Protein AF-A0A3M2VL41-F1 (afdb_monomer_lite)

InterPro domains:
  IPR021733 Protein of unknown function DUF3304 [PF11745] (40-101)

pLDDT: mean 79.77, std 16.45, range [44.12, 96.56]

Organism: Pseudomonas syringae pv. ribicola (NCBI:txid55398)

Radius of gyration: 21.53 Å; chains: 1; bounding box: 37×26×70 Å

Structure (mmCIF, N/CA/C/O backbone):
data_AF-A0A3M2VL41-F1
#
_entry.id   AF-A0A3M2VL41-F1
#
loop_
_atom_site.group_PDB
_atom_site.id
_atom_site.type_symbol
_atom_site.label_atom_id
_atom_site.label_alt_id
_atom_site.label_comp_id
_atom_site.label_asym_id
_atom_site.label_entity_id
_atom_site.label_seq_id
_atom_site.pdbx_PDB_ins_code
_atom_site.Cartn_x
_atom_site.Cartn_y
_atom_site.Cartn_z
_atom_site.occupancy
_atom_site.B_iso_or_equiv
_atom_site.auth_seq_id
_atom_site.auth_comp_id
_atom_site.auth_asym_id
_atom_site.auth_atom_id
_atom_site.pdbx_PDB_model_num
ATOM 1 N N . MET A 1 1 ? -1.125 -7.220 -8.947 1.00 73.94 1 MET A N 1
ATOM 2 C CA . MET A 1 1 ? -1.972 -8.348 -8.470 1.00 73.94 1 MET A CA 1
ATOM 3 C C . MET A 1 1 ? -2.665 -7.930 -7.184 1.00 73.94 1 MET A C 1
ATOM 5 O O . MET A 1 1 ? -1.989 -7.406 -6.301 1.00 73.94 1 MET A O 1
ATOM 9 N N . MET A 1 2 ? -3.979 -8.148 -7.089 1.00 85.69 2 MET A N 1
ATOM 10 C CA . MET A 1 2 ? -4.753 -7.845 -5.882 1.00 85.69 2 MET A CA 1
ATOM 11 C C . MET A 1 2 ? -4.564 -8.963 -4.852 1.00 85.69 2 MET A C 1
ATOM 13 O O . MET A 1 2 ? -4.698 -10.141 -5.180 1.00 85.69 2 MET A O 1
ATOM 17 N N . ASN A 1 3 ? -4.252 -8.592 -3.620 1.00 88.44 3 ASN A N 1
ATOM 18 C CA . ASN A 1 3 ? -4.148 -9.479 -2.473 1.00 88.44 3 ASN A CA 1
ATOM 19 C C . ASN A 1 3 ? -5.247 -9.113 -1.473 1.00 88.44 3 ASN A C 1
ATOM 21 O O . ASN A 1 3 ? -5.644 -7.952 -1.380 1.00 88.44 3 ASN A O 1
ATOM 25 N N . ASN A 1 4 ? -5.713 -10.102 -0.717 1.00 89.44 4 ASN A N 1
ATOM 26 C CA . ASN A 1 4 ? -6.690 -9.910 0.345 1.00 89.44 4 ASN A CA 1
ATOM 27 C C . ASN A 1 4 ? -6.279 -10.736 1.567 1.00 89.44 4 ASN A C 1
ATOM 29 O O . ASN A 1 4 ? -5.822 -11.876 1.432 1.00 89.44 4 ASN A O 1
ATOM 33 N N . LYS A 1 5 ? -6.450 -10.170 2.758 1.00 90.56 5 LYS A N 1
ATOM 34 C CA . LYS A 1 5 ? -6.257 -10.855 4.031 1.00 90.56 5 LYS A CA 1
ATOM 35 C C . LYS A 1 5 ? -7.322 -10.404 5.022 1.00 90.56 5 LYS A C 1
ATOM 37 O O . LYS A 1 5 ? -7.542 -9.214 5.222 1.00 90.56 5 LYS A O 1
ATOM 42 N N . MET A 1 6 ? -7.921 -11.381 5.693 1.00 85.50 6 MET A N 1
ATOM 43 C CA . MET A 1 6 ? -8.714 -11.140 6.891 1.00 85.50 6 MET A CA 1
ATOM 44 C C . MET A 1 6 ? -7.767 -11.062 8.092 1.00 85.50 6 MET A C 1
ATOM 46 O O . MET A 1 6 ? -7.011 -12.007 8.339 1.00 85.50 6 MET A O 1
ATOM 50 N N . CYS A 1 7 ? -7.788 -9.953 8.822 1.00 81.31 7 CYS A N 1
ATOM 51 C CA . CYS A 1 7 ? -7.011 -9.777 10.045 1.00 81.31 7 CYS A CA 1
ATOM 52 C C . CYS A 1 7 ? -7.950 -9.866 11.247 1.00 81.31 7 CYS A C 1
ATOM 54 O O . CYS A 1 7 ? -8.912 -9.108 11.345 1.00 81.31 7 CYS A O 1
ATOM 56 N N . THR A 1 8 ? -7.676 -10.799 12.154 1.00 77.56 8 THR A N 1
ATOM 57 C CA . THR A 1 8 ? -8.376 -10.924 13.436 1.00 77.56 8 THR A CA 1
ATOM 58 C C . THR A 1 8 ? -7.710 -10.040 14.477 1.00 77.56 8 THR A C 1
ATOM 60 O O . THR A 1 8 ? -6.484 -10.052 14.606 1.00 77.56 8 THR A O 1
ATOM 63 N N . PHE A 1 9 ? -8.508 -9.326 15.264 1.00 64.50 9 PHE A N 1
ATOM 64 C CA . PHE A 1 9 ? -7.989 -8.631 16.437 1.00 64.50 9 PHE A CA 1
ATOM 65 C C . PHE A 1 9 ? -7.825 -9.627 17.584 1.00 64.50 9 PHE A C 1
ATOM 67 O O . PHE A 1 9 ? -8.751 -10.370 17.912 1.00 64.50 9 PHE A O 1
ATOM 74 N N . PHE A 1 10 ? -6.643 -9.644 18.195 1.00 59.03 10 PHE A N 1
ATOM 75 C CA . PHE A 1 10 ? -6.398 -10.389 19.422 1.00 59.03 10 PHE A CA 1
ATOM 76 C C . PHE A 1 10 ? -6.353 -9.407 20.582 1.00 59.03 10 PHE A C 1
ATOM 78 O O . PHE A 1 10 ? -5.486 -8.537 20.638 1.00 59.03 10 PHE A O 1
ATOM 85 N N . ASP A 1 11 ? -7.287 -9.560 21.513 1.00 54.12 11 ASP A N 1
ATOM 86 C CA . ASP A 1 11 ? -7.189 -8.896 22.801 1.00 54.12 11 ASP A CA 1
ATOM 87 C C . ASP A 1 11 ? -6.203 -9.680 23.681 1.00 54.12 11 ASP A C 1
ATOM 89 O O . ASP A 1 11 ? -6.485 -10.798 24.123 1.00 54.12 11 ASP A O 1
ATOM 93 N N . HIS A 1 12 ? -5.017 -9.112 23.906 1.00 52.09 12 HIS A N 1
ATOM 94 C CA . HIS A 1 12 ? -4.033 -9.668 24.838 1.00 52.09 12 HIS A CA 1
ATOM 95 C C . HIS A 1 12 ? -4.414 -9.440 26.316 1.00 52.09 12 HIS A C 1
ATOM 97 O O . HIS A 1 12 ? -3.728 -9.950 27.205 1.00 52.09 12 HIS A O 1
ATOM 103 N N . SER A 1 13 ? -5.514 -8.738 26.620 1.00 49.00 13 SER A N 1
ATOM 104 C CA . SER A 1 13 ? -5.967 -8.470 27.987 1.00 49.00 13 SER A CA 1
ATOM 105 C C . SER A 1 13 ? -6.746 -9.649 28.596 1.00 49.00 13 SER A C 1
ATOM 107 O O . SER A 1 13 ? -7.952 -9.642 28.822 1.00 49.00 13 SER A O 1
ATOM 109 N N . LYS A 1 14 ? -6.020 -10.710 28.957 1.00 50.84 14 LYS A N 1
ATOM 110 C CA . LYS A 1 14 ? -6.505 -11.698 29.936 1.00 50.84 14 LYS A CA 1
ATOM 111 C C . LYS A 1 14 ? -5.824 -11.511 31.286 1.00 50.84 14 LYS A C 1
ATOM 113 O O . LYS A 1 14 ? -5.183 -12.423 31.793 1.00 50.84 14 LYS A O 1
ATOM 118 N N . HIS A 1 15 ? -6.047 -10.361 31.917 1.00 44.94 15 HIS A N 1
ATOM 119 C CA . HIS A 1 15 ? -5.898 -10.229 33.366 1.00 44.94 15 HIS A CA 1
ATOM 120 C C . HIS A 1 15 ? -7.195 -9.660 33.947 1.00 44.94 15 HIS A C 1
ATOM 122 O O . HIS A 1 15 ? -7.452 -8.462 33.909 1.00 44.94 15 HIS A O 1
ATOM 128 N N . ARG A 1 16 ? -8.051 -10.557 34.456 1.00 56.81 16 ARG A N 1
ATOM 129 C CA . ARG A 1 16 ? -9.226 -10.189 35.251 1.00 56.81 16 ARG A CA 1
ATOM 130 C C . ARG A 1 16 ? -8.744 -9.711 36.619 1.00 56.81 16 ARG A C 1
ATOM 132 O O . ARG A 1 16 ? -8.342 -10.541 37.427 1.00 56.81 16 ARG A O 1
ATOM 139 N N . LEU A 1 17 ? -8.834 -8.414 36.892 1.00 48.38 17 LEU A N 1
ATOM 140 C CA . LEU A 1 17 ? -8.852 -7.905 38.262 1.00 48.38 17 LEU A CA 1
ATOM 141 C C . LEU A 1 17 ? -10.105 -7.039 38.439 1.00 48.38 17 LEU A C 1
ATOM 143 O O . LEU A 1 17 ? -10.210 -5.935 37.916 1.00 48.38 17 LEU A O 1
ATOM 147 N N . THR A 1 18 ? -11.099 -7.595 39.123 1.00 54.31 18 THR A N 1
ATOM 148 C CA . THR A 1 18 ? -12.311 -6.908 39.591 1.00 54.31 18 THR A CA 1
ATOM 149 C C . THR A 1 18 ? -11.990 -5.970 40.755 1.00 54.31 18 THR A C 1
ATOM 151 O O . THR A 1 18 ? -11.468 -6.468 41.747 1.00 54.31 18 THR A O 1
ATOM 154 N N . LEU A 1 19 ? -12.397 -4.690 40.697 1.00 49.06 19 LEU A N 1
ATOM 155 C CA . LEU A 1 19 ? -13.186 -4.006 41.747 1.00 49.06 19 LEU A CA 1
ATOM 156 C C . LEU A 1 19 ? -13.671 -2.605 41.297 1.00 49.06 19 LEU A C 1
ATOM 158 O O . LEU A 1 19 ? -13.024 -1.940 40.497 1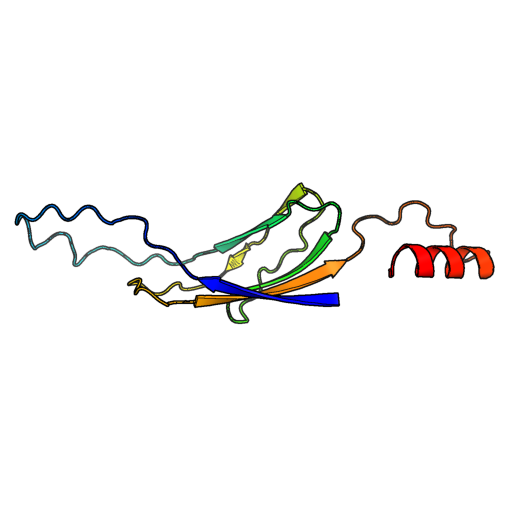.00 49.06 19 LEU A O 1
ATOM 162 N N . LEU A 1 20 ? -14.833 -2.201 41.821 1.00 58.44 20 LEU A N 1
ATOM 163 C CA . LEU A 1 20 ? -15.640 -1.013 41.515 1.00 58.44 20 LEU A CA 1
ATOM 164 C C . LEU A 1 20 ? -14.932 0.346 41.696 1.00 58.44 20 LEU A C 1
ATOM 166 O O . LEU A 1 20 ? -14.221 0.546 42.675 1.00 58.44 20 LEU A O 1
ATOM 170 N N . GLY A 1 21 ? -15.295 1.335 40.866 1.00 53.66 21 GLY A N 1
ATOM 171 C CA . GLY A 1 21 ? -15.060 2.750 41.178 1.00 53.66 21 GLY A CA 1
ATOM 172 C C . GLY A 1 21 ? -15.400 3.732 40.050 1.00 53.66 21 GLY A C 1
ATOM 173 O O . GLY A 1 21 ? -14.722 3.763 39.033 1.00 53.66 21 GLY A O 1
ATOM 174 N N . THR A 1 22 ? -16.394 4.596 40.292 1.00 53.44 22 THR A N 1
ATOM 175 C CA . THR A 1 22 ? -16.731 5.862 39.590 1.00 53.44 22 THR A CA 1
ATOM 176 C C . THR A 1 22 ? -17.460 5.814 38.233 1.00 53.44 22 THR A C 1
ATOM 178 O O . THR A 1 22 ? -16.896 5.924 37.149 1.00 53.44 22 THR A O 1
ATOM 181 N N . LEU A 1 23 ? -18.792 5.773 38.331 1.00 52.28 23 LEU A N 1
ATOM 182 C CA . LEU A 1 23 ? -19.746 6.275 37.340 1.00 52.28 23 LEU A CA 1
ATOM 183 C C . LEU A 1 23 ? -19.686 7.822 37.365 1.00 52.28 23 LEU A C 1
ATOM 185 O O . LEU A 1 23 ? -19.844 8.372 38.448 1.00 52.28 23 LEU A O 1
ATOM 189 N N . VAL A 1 24 ? -19.416 8.482 36.223 1.00 52.62 24 VAL A N 1
ATOM 190 C CA . VAL A 1 24 ? -19.674 9.913 35.843 1.00 52.62 24 VAL A CA 1
ATOM 191 C C . VAL A 1 24 ? -18.623 10.469 34.848 1.00 52.62 24 VAL A C 1
ATOM 193 O O . VAL A 1 24 ? -18.886 11.456 34.174 1.00 52.62 24 VAL A O 1
ATOM 196 N N . GLY A 1 25 ? -17.492 9.794 34.606 1.00 44.12 25 GLY A N 1
ATOM 197 C CA . GLY A 1 25 ? -16.535 10.196 33.549 1.00 44.12 25 GLY A CA 1
ATOM 198 C C . GLY A 1 25 ? -16.841 9.682 32.129 1.00 44.12 25 GLY A C 1
ATOM 199 O O . GLY A 1 25 ? -16.197 10.093 31.170 1.00 44.12 25 GLY A O 1
ATO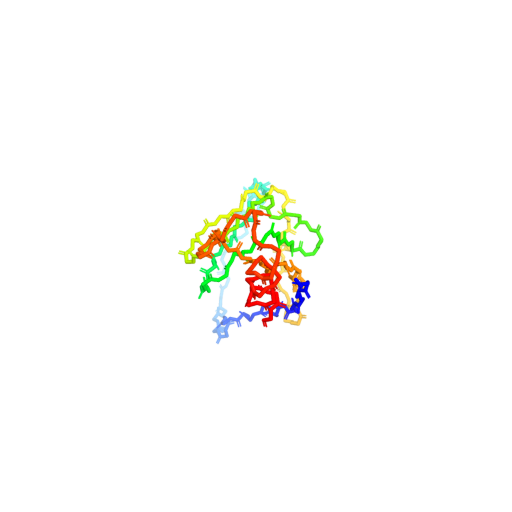M 200 N N . VAL A 1 26 ? -17.807 8.768 31.976 1.00 52.66 26 VAL A N 1
ATOM 201 C CA . VAL A 1 26 ? -18.011 7.986 30.733 1.00 52.66 26 VAL A CA 1
ATOM 202 C C . VAL A 1 26 ? -18.908 8.694 29.704 1.00 52.66 26 VAL A C 1
ATOM 204 O O . VAL A 1 26 ? -18.906 8.333 28.532 1.00 52.66 26 VAL A O 1
ATOM 207 N N . LEU A 1 27 ? -19.648 9.735 30.098 1.00 46.09 27 LEU A N 1
ATOM 208 C CA . LEU A 1 27 ? -20.599 10.426 29.212 1.00 46.09 27 LEU A CA 1
ATOM 209 C C . LEU A 1 27 ? -19.970 11.528 28.341 1.00 46.09 27 LEU A C 1
ATOM 211 O O . LEU A 1 27 ? -20.643 12.050 27.459 1.00 46.09 27 LEU A O 1
ATOM 215 N N . LEU A 1 28 ? -18.694 11.871 28.556 1.00 47.28 28 LEU A N 1
ATOM 216 C CA . LEU A 1 28 ? -17.989 12.930 27.816 1.00 47.28 28 LEU A CA 1
ATOM 217 C C . LEU A 1 28 ? -16.721 12.443 27.099 1.00 47.28 28 LEU A C 1
ATOM 219 O O . LEU A 1 28 ? -15.849 13.251 26.784 1.00 47.28 28 LEU A O 1
ATOM 223 N N . ALA A 1 29 ? -16.615 11.149 26.784 1.00 50.91 29 ALA A N 1
ATOM 224 C CA . ALA A 1 29 ? -15.631 10.689 25.807 1.00 50.91 29 ALA A CA 1
ATOM 225 C C . ALA A 1 29 ? -16.077 11.156 24.410 1.00 50.91 29 ALA A C 1
ATOM 227 O O . ALA A 1 29 ? -16.725 10.426 23.664 1.00 50.91 29 ALA A O 1
ATOM 228 N N . GLN A 1 30 ? -15.799 12.425 24.105 1.00 47.72 30 GLN A N 1
ATOM 229 C CA . GLN A 1 30 ? -16.049 13.051 22.813 1.00 47.72 30 GLN A CA 1
ATOM 230 C C . GLN A 1 30 ? -15.401 12.190 21.726 1.00 47.72 30 GLN A C 1
ATOM 232 O O . GLN A 1 30 ? -14.179 12.096 21.630 1.00 47.72 30 GLN A O 1
ATOM 237 N N . SER A 1 31 ? -16.223 11.533 20.912 1.00 45.66 31 SER A N 1
ATOM 238 C CA . SER A 1 31 ? -15.779 10.784 19.744 1.00 45.66 31 SER A CA 1
ATOM 239 C C . SER A 1 31 ? -15.367 11.761 18.642 1.00 45.66 31 SER A C 1
ATOM 241 O O . SER A 1 31 ? -16.081 11.941 17.657 1.00 45.66 31 SER A O 1
ATOM 243 N N . ALA A 1 32 ? -14.210 12.402 18.793 1.00 46.97 32 ALA A N 1
ATOM 244 C CA . ALA A 1 32 ? -13.503 12.992 17.666 1.00 46.97 32 ALA A CA 1
ATOM 245 C C . ALA A 1 32 ? -12.835 11.846 16.886 1.00 46.97 32 ALA A C 1
ATOM 247 O O . ALA A 1 32 ? -11.655 11.565 17.052 1.00 46.97 32 ALA A O 1
ATOM 248 N N . GLN A 1 33 ? -13.613 11.110 16.089 1.00 54.12 33 GLN A N 1
ATOM 249 C CA . GLN A 1 33 ? -13.106 9.995 15.282 1.00 54.12 33 GLN A CA 1
ATOM 250 C C . GLN A 1 33 ? -12.955 10.424 13.826 1.00 54.12 33 GLN A C 1
ATOM 252 O O . GLN A 1 33 ? -13.686 9.990 12.941 1.00 54.12 33 GLN A O 1
ATOM 257 N N . ALA A 1 34 ? -11.961 11.270 13.576 1.00 54.22 34 ALA A N 1
ATOM 258 C CA . ALA A 1 34 ? -11.327 11.328 12.268 1.00 54.22 34 ALA A CA 1
ATOM 259 C C . ALA A 1 34 ? -10.158 10.335 12.288 1.00 54.22 34 ALA A C 1
ATOM 261 O O . ALA A 1 34 ? -9.005 10.747 12.368 1.00 54.22 34 ALA A O 1
ATOM 262 N N . SER A 1 35 ? -10.441 9.024 12.322 1.00 73.69 35 SER A N 1
ATOM 263 C CA . SER A 1 35 ? -9.343 8.055 12.262 1.00 73.69 35 SER A CA 1
ATOM 264 C C . SER A 1 35 ? -8.793 8.024 10.836 1.00 73.69 35 SER A C 1
ATOM 266 O O . SER A 1 35 ? -9.540 7.831 9.868 1.00 73.69 35 SER A O 1
ATOM 268 N N . THR A 1 36 ? -7.505 8.325 10.715 1.00 83.88 36 THR A N 1
ATOM 269 C CA . THR A 1 36 ? -6.740 8.193 9.482 1.00 83.88 36 THR A CA 1
ATOM 270 C C . THR A 1 36 ? -6.305 6.741 9.333 1.00 83.88 36 THR A C 1
ATOM 272 O O . THR A 1 36 ? -5.829 6.112 10.277 1.00 83.88 36 THR A O 1
ATOM 275 N N . LEU A 1 37 ? -6.492 6.183 8.140 1.00 89.75 37 LEU A N 1
ATOM 276 C CA . LEU A 1 37 ? -5.898 4.912 7.758 1.00 89.75 37 LEU A CA 1
ATOM 277 C C . LEU A 1 37 ? -4.451 5.152 7.350 1.00 89.75 37 LEU A C 1
ATOM 279 O O . LEU A 1 37 ? -4.190 5.816 6.347 1.00 89.75 37 LEU A O 1
ATOM 283 N N . GLU A 1 38 ? -3.535 4.568 8.107 1.00 90.50 38 GLU A N 1
ATOM 284 C CA . GLU A 1 38 ? -2.103 4.564 7.832 1.00 90.50 38 GLU A CA 1
ATOM 285 C C . GLU A 1 38 ? -1.606 3.124 7.722 1.00 90.50 38 GLU A C 1
ATOM 287 O O . GLU A 1 38 ? -2.148 2.207 8.346 1.00 90.50 38 GLU A O 1
ATOM 292 N N . ALA A 1 39 ? -0.576 2.914 6.910 1.00 91.19 39 ALA A N 1
ATOM 293 C CA . ALA A 1 39 ? 0.057 1.618 6.751 1.00 91.19 39 ALA A CA 1
ATOM 294 C C . ALA A 1 39 ? 1.571 1.759 6.572 1.00 91.19 39 ALA A C 1
ATOM 296 O O . ALA A 1 39 ? 2.078 2.794 6.143 1.00 91.19 39 ALA A O 1
ATOM 297 N N . ILE A 1 40 ? 2.287 0.684 6.904 1.00 94.00 40 ILE A N 1
ATOM 298 C CA . ILE A 1 40 ? 3.739 0.573 6.762 1.00 94.00 40 ILE A CA 1
ATOM 299 C C . ILE A 1 40 ? 4.031 -0.625 5.866 1.00 94.00 40 ILE A C 1
ATOM 301 O O . ILE A 1 40 ? 3.576 -1.744 6.114 1.00 94.00 40 ILE A O 1
ATOM 305 N N . ASN A 1 41 ? 4.795 -0.389 4.809 1.00 93.38 41 ASN A N 1
ATOM 306 C CA . ASN A 1 41 ? 5.200 -1.412 3.868 1.00 93.38 41 ASN A CA 1
ATOM 307 C C . ASN A 1 41 ? 6.550 -1.998 4.279 1.00 93.38 41 ASN A C 1
ATOM 309 O O . ASN A 1 41 ? 7.562 -1.321 4.206 1.00 93.38 41 ASN A O 1
ATOM 313 N N . HIS A 1 42 ? 6.593 -3.275 4.648 1.00 93.75 42 HIS A N 1
ATOM 314 C CA . HIS A 1 42 ? 7.839 -3.974 4.997 1.00 93.75 42 HIS A CA 1
ATOM 315 C C . HIS A 1 42 ? 8.453 -4.757 3.822 1.00 93.75 42 HIS A C 1
ATOM 317 O O . HIS A 1 42 ? 9.209 -5.704 4.032 1.00 93.75 42 HIS A O 1
ATOM 323 N N . THR A 1 43 ? 8.103 -4.417 2.580 1.00 91.25 43 THR A N 1
ATOM 324 C CA . THR A 1 43 ? 8.549 -5.140 1.381 1.00 91.25 43 THR A CA 1
ATOM 325 C C . THR A 1 43 ? 9.306 -4.234 0.412 1.00 91.25 43 THR A C 1
ATOM 327 O O . THR A 1 43 ? 9.221 -3.012 0.494 1.00 91.25 43 THR A O 1
ATOM 330 N N . HIS A 1 44 ? 10.022 -4.845 -0.537 1.00 90.25 44 HIS A N 1
ATOM 331 C CA . HIS A 1 44 ? 10.702 -4.134 -1.625 1.00 90.25 44 HIS A CA 1
ATOM 332 C C . HIS A 1 44 ? 9.769 -3.728 -2.784 1.00 90.25 44 HIS A C 1
ATOM 334 O O . HIS A 1 44 ? 10.207 -3.062 -3.717 1.00 90.25 44 HIS A O 1
ATOM 340 N N . TRP A 1 45 ? 8.499 -4.141 -2.752 1.00 91.12 45 TRP A N 1
ATOM 341 C CA . TRP A 1 45 ? 7.489 -3.779 -3.749 1.00 91.12 45 TRP A CA 1
ATOM 342 C C . TRP A 1 45 ? 6.694 -2.570 -3.276 1.00 91.12 45 TRP A C 1
ATOM 344 O O . TRP A 1 45 ? 6.520 -2.405 -2.076 1.00 91.12 45 TRP A O 1
ATOM 354 N N . ALA A 1 46 ? 6.151 -1.768 -4.188 1.00 92.75 46 ALA A N 1
ATOM 355 C CA . ALA A 1 46 ? 5.187 -0.735 -3.822 1.00 92.75 46 ALA A CA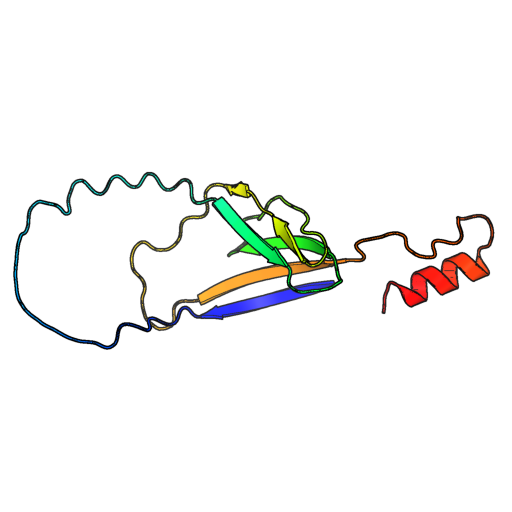 1
ATOM 356 C C . ALA A 1 46 ? 3.820 -1.354 -3.491 1.00 92.75 46 ALA A C 1
ATOM 358 O O . ALA A 1 46 ? 3.422 -2.371 -4.068 1.00 92.75 46 ALA A O 1
ATOM 359 N N . ILE A 1 47 ? 3.079 -0.711 -2.591 1.00 94.81 47 ILE A N 1
ATOM 360 C CA . ILE A 1 47 ? 1.639 -0.905 -2.431 1.00 94.81 47 ILE A CA 1
ATOM 361 C C . ILE A 1 47 ? 0.955 0.189 -3.253 1.00 94.81 47 ILE A C 1
ATOM 363 O O . ILE A 1 47 ? 0.882 1.334 -2.819 1.00 94.81 47 ILE A O 1
ATOM 367 N N . ASN A 1 48 ? 0.464 -0.164 -4.441 1.00 93.12 48 ASN A N 1
ATOM 368 C CA . ASN A 1 48 ? -0.180 0.769 -5.376 1.00 93.12 48 ASN A CA 1
ATOM 369 C C . ASN A 1 48 ? -1.519 1.295 -4.851 1.00 93.12 48 ASN A C 1
ATOM 371 O O . ASN A 1 48 ? -1.986 2.359 -5.243 1.00 93.12 48 ASN A O 1
ATOM 375 N N . ARG A 1 49 ? -2.191 0.493 -4.026 1.00 93.12 49 ARG A N 1
ATOM 376 C CA . ARG A 1 49 ? -3.458 0.837 -3.387 1.00 93.12 49 ARG A CA 1
ATOM 377 C C . ARG A 1 49 ? -3.709 -0.131 -2.248 1.00 93.12 49 ARG A C 1
ATOM 379 O O . ARG A 1 49 ? -3.427 -1.319 -2.386 1.00 93.12 49 ARG A O 1
ATOM 386 N N . PHE A 1 50 ? -4.330 0.343 -1.178 1.00 94.56 50 PHE A N 1
ATOM 387 C CA . PHE A 1 50 ? -4.922 -0.525 -0.168 1.00 94.56 50 PHE A CA 1
ATOM 388 C C . PHE A 1 50 ? -6.262 0.018 0.326 1.00 94.56 50 PHE A C 1
ATOM 390 O O . PHE A 1 50 ? -6.586 1.197 0.154 1.00 94.56 50 PHE A O 1
ATOM 397 N N . SER A 1 51 ? -7.051 -0.862 0.928 1.00 93.31 51 SER A N 1
ATOM 398 C CA . SER A 1 51 ? -8.288 -0.514 1.609 1.00 93.31 51 SER A CA 1
ATOM 399 C C . SER A 1 51 ? -8.554 -1.427 2.795 1.00 93.31 51 SER A C 1
ATOM 401 O O . SER A 1 51 ? -8.232 -2.613 2.746 1.00 93.31 51 SER A O 1
ATOM 403 N N . VAL A 1 52 ? -9.208 -0.879 3.816 1.00 91.56 52 VAL A N 1
ATOM 404 C CA . VAL A 1 52 ? -9.706 -1.621 4.981 1.00 91.56 52 VAL A CA 1
ATOM 405 C C . VAL A 1 52 ? -11.228 -1.579 4.951 1.00 91.56 52 VAL A C 1
ATOM 407 O O . VAL A 1 52 ? -11.812 -0.498 4.901 1.00 91.56 52 VAL A O 1
ATOM 410 N N . ASP A 1 53 ? -11.870 -2.745 4.896 1.00 91.25 53 ASP A N 1
ATOM 411 C CA . ASP A 1 53 ? -13.322 -2.901 4.731 1.00 91.25 53 ASP A CA 1
ATOM 412 C C . ASP A 1 53 ? -13.885 -2.040 3.582 1.00 91.25 53 ASP A C 1
ATOM 414 O O . ASP A 1 53 ? -14.920 -1.382 3.687 1.00 91.25 53 ASP A O 1
ATOM 418 N N . GLY A 1 54 ? -13.146 -1.997 2.470 1.00 91.25 54 GLY A N 1
ATOM 419 C CA . GLY A 1 54 ? -13.484 -1.214 1.278 1.00 91.25 54 GLY A CA 1
ATOM 420 C C . GLY A 1 54 ? -13.168 0.285 1.359 1.00 91.25 54 GLY A C 1
ATOM 421 O O . GLY A 1 54 ? -13.247 0.972 0.340 1.00 91.25 54 GLY A O 1
ATOM 422 N N . ARG A 1 55 ? -12.751 0.813 2.517 1.00 91.25 55 ARG A N 1
ATOM 423 C CA . ARG A 1 55 ? -12.347 2.220 2.677 1.00 91.25 55 ARG A CA 1
ATOM 424 C C . ARG A 1 55 ? -10.903 2.412 2.233 1.00 91.25 55 ARG A C 1
ATOM 426 O O . ARG A 1 55 ? -10.010 1.725 2.716 1.00 91.25 55 ARG A O 1
ATOM 433 N N . SER A 1 56 ? -10.689 3.328 1.292 1.00 92.81 56 SER A N 1
ATOM 434 C CA . SER A 1 56 ? -9.380 3.583 0.680 1.00 92.81 56 SER A CA 1
ATOM 435 C C . SER A 1 56 ? -8.376 4.164 1.676 1.00 92.81 56 SER A C 1
ATOM 437 O O . SER A 1 56 ? -8.720 5.071 2.429 1.00 92.81 56 SER A O 1
ATOM 439 N N . GLY A 1 57 ? -7.126 3.707 1.601 1.00 92.38 57 GLY A N 1
ATOM 440 C CA . GLY A 1 57 ? -5.983 4.324 2.276 1.00 92.38 57 GLY A CA 1
ATOM 441 C C . GLY A 1 57 ? -5.444 5.593 1.601 1.00 92.38 57 GLY A C 1
ATOM 442 O O . GLY A 1 57 ? -4.598 6.254 2.185 1.00 92.38 57 GLY A O 1
ATOM 443 N N . LEU A 1 58 ? -5.951 5.937 0.407 1.00 90.56 58 LEU A N 1
ATOM 444 C CA . LEU A 1 58 ? -5.593 7.075 -0.469 1.00 90.56 58 LEU A CA 1
ATOM 445 C C . LEU A 1 58 ? -4.176 7.101 -1.054 1.00 90.56 58 LEU A C 1
ATOM 447 O O . LEU A 1 58 ? -4.017 7.597 -2.166 1.00 90.56 58 LEU A O 1
ATOM 451 N N . ASP A 1 59 ? -3.190 6.560 -0.356 1.00 89.75 59 ASP A N 1
ATOM 452 C CA . ASP A 1 59 ? -1.785 6.712 -0.727 1.00 89.75 59 ASP A CA 1
ATOM 453 C C . ASP A 1 59 ? -1.194 5.490 -1.447 1.00 89.75 59 ASP A C 1
ATOM 455 O O . ASP A 1 59 ? -1.669 4.357 -1.290 1.00 89.75 59 ASP A O 1
ATOM 459 N N . ILE A 1 60 ? -0.120 5.736 -2.202 1.00 91.94 60 ILE A N 1
ATOM 460 C CA . ILE A 1 60 ? 0.791 4.711 -2.719 1.00 91.94 60 ILE A CA 1
ATOM 461 C C . ILE A 1 60 ? 1.963 4.619 -1.750 1.00 91.94 60 ILE A C 1
ATOM 463 O O . ILE A 1 60 ? 2.672 5.595 -1.528 1.00 91.94 60 ILE A O 1
ATOM 467 N N . ILE A 1 61 ? 2.218 3.426 -1.217 1.00 94.81 61 ILE A N 1
ATOM 468 C CA . ILE A 1 61 ? 3.277 3.240 -0.223 1.00 94.81 61 ILE A CA 1
ATOM 469 C C . ILE A 1 61 ? 4.482 2.591 -0.889 1.00 94.81 61 ILE A C 1
ATOM 471 O O . ILE A 1 61 ? 4.435 1.422 -1.289 1.00 94.81 61 ILE A O 1
ATOM 475 N N . GLY A 1 62 ? 5.571 3.350 -1.000 1.00 93.88 62 GLY A N 1
ATOM 476 C CA . GLY A 1 62 ? 6.827 2.863 -1.551 1.00 93.88 62 GLY A CA 1
ATOM 477 C C . GLY A 1 62 ? 7.488 1.782 -0.683 1.00 93.88 62 GLY A C 1
ATOM 478 O O . GLY A 1 62 ? 7.031 1.481 0.426 1.00 93.88 62 GLY A O 1
ATOM 479 N N . PRO A 1 63 ? 8.562 1.153 -1.183 1.00 94.06 63 PRO A N 1
ATOM 480 C CA . PRO A 1 63 ? 9.304 0.135 -0.453 1.00 94.06 63 PRO A CA 1
ATOM 481 C C . PRO A 1 63 ? 9.795 0.647 0.898 1.00 94.06 63 PRO A C 1
ATOM 483 O O . PRO A 1 63 ? 10.441 1.691 0.953 1.00 94.06 63 PRO A O 1
ATOM 486 N N . TYR A 1 64 ? 9.534 -0.102 1.970 1.00 94.38 64 TYR A N 1
ATOM 487 C CA . TYR A 1 64 ? 10.013 0.225 3.323 1.00 94.38 64 TYR A CA 1
ATOM 488 C C . TYR A 1 64 ? 9.533 1.580 3.872 1.00 94.38 64 TYR A C 1
ATOM 490 O O . TYR A 1 64 ? 10.145 2.129 4.787 1.00 94.38 64 TYR A O 1
ATOM 498 N N . GLN A 1 65 ? 8.443 2.120 3.322 1.00 94.38 65 GLN A N 1
ATOM 499 C CA . GLN A 1 65 ? 7.872 3.409 3.711 1.00 94.38 65 GLN A CA 1
ATOM 500 C C . GLN A 1 65 ? 6.556 3.246 4.476 1.00 94.38 65 GLN A C 1
ATOM 502 O O . GLN A 1 65 ? 5.896 2.206 4.414 1.00 94.38 65 GLN A O 1
ATOM 507 N N . GLY A 1 66 ? 6.187 4.298 5.203 1.00 94.00 66 GLY A N 1
ATOM 508 C CA . GLY A 1 66 ? 4.832 4.504 5.700 1.00 94.00 66 GLY A CA 1
ATOM 509 C C . GLY A 1 66 ? 4.057 5.436 4.773 1.00 94.00 66 GLY A C 1
ATOM 510 O O . GLY A 1 66 ? 4.660 6.226 4.049 1.00 94.00 66 GLY A O 1
ATOM 511 N N . GLY A 1 67 ? 2.735 5.347 4.805 1.00 91.75 67 GLY A N 1
ATOM 512 C CA . GLY A 1 67 ? 1.853 6.234 4.055 1.00 91.75 67 GLY A CA 1
ATOM 513 C C . GLY A 1 67 ? 0.393 6.014 4.425 1.00 91.75 67 GLY A C 1
ATOM 514 O O . GLY A 1 67 ? 0.071 5.233 5.326 1.00 91.75 67 GLY A O 1
ATOM 515 N N . GLY A 1 68 ? -0.498 6.701 3.723 1.00 90.19 68 GLY A N 1
ATOM 516 C CA . GLY A 1 68 ? -1.938 6.603 3.931 1.00 90.19 68 GLY A CA 1
ATOM 517 C C . GLY A 1 68 ? -2.615 7.970 3.960 1.00 90.19 68 GLY A C 1
ATOM 518 O O . GLY A 1 68 ? -2.357 8.836 3.133 1.00 90.19 68 GLY A O 1
ATOM 519 N N . GLY A 1 69 ? -3.511 8.171 4.922 1.00 87.75 69 GLY A N 1
ATOM 520 C CA . GLY A 1 69 ? -4.294 9.403 5.045 1.00 87.75 69 GLY A CA 1
ATOM 521 C C . GLY A 1 69 ? -5.743 9.256 4.589 1.00 87.75 69 GLY A C 1
ATOM 522 O O . GLY A 1 69 ? -6.484 10.238 4.563 1.00 87.75 69 GLY A O 1
ATOM 523 N N . GLY A 1 70 ? -6.183 8.031 4.284 1.00 86.75 70 GLY A N 1
ATOM 524 C CA . GLY A 1 70 ? -7.598 7.715 4.122 1.00 86.75 70 GLY A CA 1
ATOM 525 C C . GLY A 1 70 ? -8.390 8.139 5.353 1.00 86.75 70 GLY A C 1
ATOM 526 O O . GLY A 1 70 ? -8.185 7.601 6.437 1.00 86.75 70 GLY A O 1
ATOM 527 N N . CYS A 1 71 ? -9.274 9.123 5.211 1.00 83.06 71 CYS A N 1
ATOM 528 C CA . CYS A 1 71 ? -10.040 9.622 6.344 1.00 83.06 71 CYS A CA 1
ATOM 529 C C . CYS A 1 71 ? -11.177 8.675 6.721 1.00 83.06 71 CYS A C 1
ATOM 531 O O . CYS A 1 71 ? -11.634 7.841 5.931 1.00 83.06 71 CYS A O 1
ATOM 533 N N . CYS A 1 72 ? -11.744 8.949 7.895 1.00 82.62 72 CYS A N 1
ATOM 534 C CA . CYS A 1 72 ? -13.126 8.601 8.186 1.00 82.62 72 CYS A CA 1
ATOM 535 C C . CYS A 1 72 ? -13.369 7.084 8.244 1.00 82.62 72 CYS A C 1
ATOM 537 O O . CYS A 1 72 ? -14.497 6.616 8.058 1.00 82.62 72 CYS A O 1
ATOM 539 N N . TYR A 1 73 ? -12.313 6.304 8.491 1.00 83.81 73 TYR A N 1
ATOM 540 C CA . TYR A 1 73 ? -12.476 4.941 8.963 1.00 83.81 73 TYR A CA 1
ATOM 541 C C . TYR A 1 73 ? -13.017 5.002 10.390 1.00 83.81 73 TYR A C 1
ATOM 543 O O . TYR A 1 73 ? -12.630 5.864 11.180 1.00 83.81 73 TYR A O 1
ATOM 551 N N . ILE A 1 74 ? -13.963 4.130 10.709 1.00 79.50 74 ILE A N 1
ATOM 552 C CA . ILE A 1 74 ? -14.570 4.070 12.035 1.00 79.50 74 ILE A CA 1
ATOM 553 C C . ILE A 1 74 ? -14.450 2.625 12.475 1.00 79.50 74 ILE A C 1
ATOM 555 O O . ILE A 1 74 ? -15.183 1.759 11.998 1.00 79.50 74 ILE A O 1
ATOM 559 N N . ALA A 1 75 ? -13.483 2.370 13.351 1.00 76.38 75 ALA A N 1
ATOM 560 C CA . ALA A 1 75 ? -13.397 1.088 14.021 1.00 76.38 75 ALA A CA 1
ATOM 561 C C . 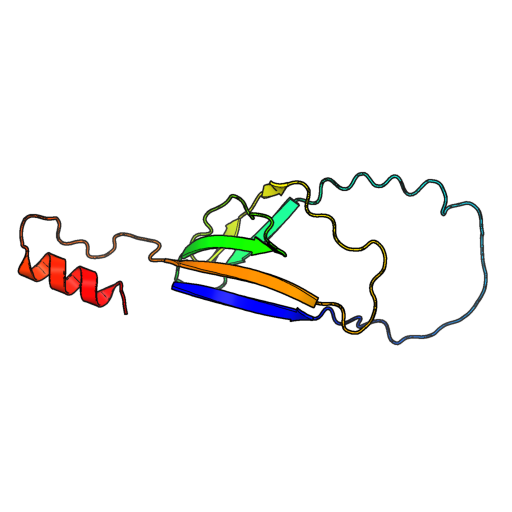ALA A 1 75 ? -14.604 0.924 14.966 1.00 76.38 75 ALA A C 1
ATOM 563 O O . ALA A 1 75 ? -15.094 1.920 15.510 1.00 76.38 75 ALA A O 1
ATOM 564 N N . PRO A 1 76 ? -15.083 -0.308 15.198 1.00 74.50 76 PRO A N 1
ATOM 565 C CA . PRO A 1 76 ? -16.084 -0.571 16.223 1.00 74.50 76 PRO A CA 1
ATOM 566 C C . PRO A 1 76 ? -15.660 0.007 17.580 1.00 74.50 76 PRO A C 1
ATOM 568 O O . PRO A 1 76 ? -14.508 -0.115 17.990 1.00 74.50 76 PRO A O 1
ATOM 571 N N . SER A 1 77 ? -16.601 0.621 18.300 1.00 74.94 77 SER A N 1
ATOM 572 C CA . SER A 1 77 ? -16.333 1.225 19.616 1.00 74.94 77 SER A CA 1
ATOM 573 C C . SER A 1 77 ? -16.067 0.194 20.716 1.00 74.94 77 SER A C 1
ATOM 575 O O . SER A 1 77 ? -15.504 0.530 21.758 1.00 74.94 77 SER A O 1
ATOM 577 N N . ARG A 1 78 ? -16.483 -1.058 20.499 1.00 73.25 78 ARG A N 1
ATOM 578 C CA . ARG A 1 78 ? -16.231 -2.200 21.377 1.00 73.25 78 ARG A CA 1
ATOM 579 C C . ARG A 1 78 ? -15.676 -3.349 20.554 1.00 73.25 78 ARG A C 1
ATOM 581 O O . ARG A 1 78 ? -16.225 -3.672 19.505 1.00 73.25 78 ARG A O 1
ATOM 588 N N . TRP A 1 79 ? -14.616 -3.958 21.066 1.00 75.50 79 TRP A N 1
ATOM 589 C CA . TRP A 1 79 ? -14.008 -5.142 20.480 1.00 75.50 79 TRP A CA 1
ATOM 590 C C . TRP A 1 79 ? -14.625 -6.402 21.076 1.00 75.50 79 TRP A C 1
ATOM 592 O O . TRP A 1 79 ? -14.767 -6.508 22.294 1.00 75.50 79 TRP A O 1
ATOM 602 N N . GLU A 1 80 ? -14.944 -7.368 20.220 1.00 79.44 80 GLU A N 1
ATOM 603 C CA . GLU A 1 80 ? -15.366 -8.706 20.626 1.00 79.44 80 GLU A CA 1
ATOM 604 C C . GLU A 1 80 ? -14.431 -9.758 20.014 1.00 79.44 80 GLU A C 1
ATOM 606 O O . GLU A 1 80 ? -14.003 -9.613 18.860 1.00 79.44 80 GLU A O 1
ATOM 611 N N . PRO A 1 81 ? -14.095 -10.830 20.755 1.00 81.44 81 PRO A N 1
ATOM 612 C CA . PRO A 1 81 ? -13.322 -11.933 20.205 1.00 81.44 81 PRO A CA 1
ATOM 613 C C . PRO A 1 81 ? -13.973 -12.491 18.935 1.00 81.44 81 PRO A C 1
ATOM 615 O O . PRO A 1 81 ? -15.162 -12.796 18.921 1.00 81.44 81 PRO A O 1
ATOM 618 N N . GLY A 1 82 ? -13.179 -12.650 17.877 1.00 83.12 82 GLY A N 1
ATOM 619 C CA . GLY A 1 82 ? -13.658 -13.127 16.576 1.00 83.12 82 GLY A CA 1
ATOM 620 C C . GLY A 1 82 ? -14.005 -12.019 15.579 1.00 83.12 82 GLY A C 1
ATOM 621 O O . GLY A 1 82 ? -14.248 -12.328 14.416 1.00 83.12 82 GLY A O 1
ATOM 622 N N . MET A 1 83 ? -13.961 -10.743 15.979 1.00 86.00 83 MET A N 1
ATOM 623 C CA . MET A 1 83 ? -14.017 -9.635 15.026 1.00 86.00 83 MET A CA 1
ATOM 624 C C . MET A 1 83 ? -12.831 -9.664 14.054 1.00 86.00 83 MET A C 1
ATOM 626 O O . MET A 1 83 ? -11.684 -9.950 14.417 1.00 86.00 83 MET A O 1
ATOM 630 N N . THR A 1 84 ? -13.119 -9.311 12.807 1.00 87.81 84 THR A N 1
ATOM 631 C CA . THR A 1 84 ? -12.173 -9.314 11.692 1.00 87.81 84 THR A CA 1
ATOM 632 C C . THR A 1 84 ? -12.308 -8.047 10.870 1.00 87.81 84 THR A C 1
ATOM 634 O O . THR A 1 84 ? -13.428 -7.596 10.645 1.00 87.81 84 THR A O 1
ATOM 637 N N . VAL A 1 85 ? -11.193 -7.559 10.338 1.00 88.56 85 VAL A N 1
ATOM 638 C CA . VAL A 1 85 ? -11.178 -6.565 9.257 1.00 88.56 85 VAL A CA 1
ATOM 639 C C . VAL A 1 85 ? -10.649 -7.197 7.986 1.00 88.56 85 VAL A C 1
ATOM 641 O O . VAL A 1 85 ? -9.733 -8.027 8.015 1.00 88.56 85 VAL A O 1
ATOM 644 N N . ARG A 1 86 ? -11.223 -6.802 6.858 1.00 92.19 86 ARG A N 1
ATOM 645 C CA . ARG A 1 86 ? -10.752 -7.195 5.540 1.00 92.19 86 ARG A CA 1
ATOM 646 C C . ARG A 1 86 ? -9.781 -6.145 5.025 1.00 92.19 86 ARG A C 1
ATOM 648 O O . ARG A 1 86 ? -10.136 -4.978 4.892 1.00 92.19 86 ARG A O 1
ATOM 655 N N . VAL A 1 87 ? -8.572 -6.573 4.687 1.00 92.56 87 VAL A N 1
ATOM 656 C CA . VAL A 1 87 ? -7.569 -5.719 4.051 1.00 92.56 87 VAL A CA 1
ATOM 657 C C . VAL A 1 87 ? -7.359 -6.199 2.626 1.00 92.56 87 VAL A C 1
ATOM 659 O O . VAL A 1 87 ? -6.859 -7.301 2.409 1.00 92.56 87 VAL A O 1
ATOM 662 N N . ASP A 1 88 ? -7.708 -5.353 1.663 1.00 95.31 88 ASP A N 1
ATOM 663 C CA . ASP A 1 88 ? -7.400 -5.565 0.249 1.00 95.31 88 ASP A CA 1
ATOM 664 C C . ASP A 1 88 ? -6.256 -4.628 -0.157 1.00 95.31 88 ASP A C 1
ATOM 666 O O . ASP A 1 88 ? -6.264 -3.449 0.200 1.00 95.31 88 ASP A O 1
ATOM 670 N N . TRP A 1 89 ? -5.272 -5.120 -0.911 1.00 94.56 89 TRP A N 1
ATOM 671 C CA . TRP A 1 89 ? -4.184 -4.286 -1.426 1.00 94.56 89 TRP A CA 1
ATOM 672 C C . TRP A 1 89 ? -3.611 -4.792 -2.744 1.00 94.56 89 TRP A C 1
ATOM 674 O O . TRP A 1 89 ? -3.586 -5.988 -3.033 1.00 94.56 89 TRP A O 1
ATOM 684 N N . GLU A 1 90 ? -3.076 -3.871 -3.531 1.00 94.00 90 GLU A N 1
ATOM 685 C CA . GLU A 1 90 ? -2.390 -4.163 -4.778 1.00 94.00 90 GLU A CA 1
ATOM 686 C C . GLU A 1 90 ? -0.893 -3.908 -4.628 1.00 94.00 90 GLU A C 1
ATOM 688 O O . GLU A 1 90 ? -0.478 -2.832 -4.203 1.00 94.00 90 GLU A O 1
ATOM 693 N N . ARG A 1 91 ? -0.078 -4.898 -5.005 1.00 90.75 91 ARG A N 1
ATOM 694 C CA . ARG A 1 91 ? 1.374 -4.725 -5.140 1.00 90.75 91 ARG A CA 1
ATOM 695 C C . ARG A 1 91 ? 1.758 -4.323 -6.559 1.00 90.75 91 ARG A C 1
ATOM 697 O O . ARG A 1 91 ? 1.171 -4.844 -7.514 1.00 90.75 91 ARG A O 1
ATOM 704 N N . GLY A 1 92 ? 2.805 -3.510 -6.662 1.00 87.56 92 GLY A N 1
ATOM 705 C CA . GLY A 1 92 ? 3.416 -3.090 -7.917 1.00 87.56 92 GLY A CA 1
ATOM 706 C C . GLY A 1 92 ? 4.917 -2.829 -7.809 1.00 87.56 92 GLY A C 1
ATOM 707 O O . GLY A 1 92 ? 5.514 -2.874 -6.733 1.00 87.56 92 GLY A O 1
ATOM 708 N N . VAL A 1 93 ? 5.523 -2.569 -8.964 1.00 86.50 93 VAL A N 1
ATOM 709 C CA . VAL A 1 93 ? 6.931 -2.189 -9.093 1.00 86.50 93 VAL A CA 1
ATOM 710 C C . VAL A 1 93 ? 7.093 -0.753 -8.603 1.00 86.50 93 VAL A C 1
ATOM 712 O O . VAL A 1 93 ? 6.367 0.131 -9.047 1.00 86.50 93 VAL A O 1
ATOM 715 N N . ALA A 1 94 ? 8.033 -0.521 -7.690 1.00 80.81 94 ALA A N 1
ATOM 716 C CA . ALA A 1 94 ? 8.251 0.803 -7.113 1.00 80.81 94 ALA A CA 1
ATOM 717 C C . ALA A 1 94 ? 9.091 1.732 -7.999 1.00 80.81 94 ALA A C 1
ATOM 719 O O . ALA A 1 94 ? 8.894 2.944 -7.983 1.00 80.81 94 ALA A O 1
ATOM 720 N N . TYR A 1 95 ? 10.020 1.162 -8.767 1.00 78.56 95 TYR A N 1
ATOM 721 C CA . TYR A 1 95 ? 11.007 1.907 -9.541 1.00 78.56 95 TYR A CA 1
ATOM 722 C C . TYR A 1 95 ? 11.121 1.347 -10.955 1.00 78.56 95 TYR A C 1
ATOM 724 O O . TYR A 1 95 ? 10.968 0.148 -11.180 1.00 78.56 95 TYR A O 1
ATOM 732 N N . ALA A 1 96 ? 11.427 2.210 -11.921 1.00 79.88 96 ALA A N 1
ATOM 733 C CA . ALA A 1 96 ? 11.692 1.810 -13.302 1.00 79.88 96 ALA A CA 1
ATOM 734 C C . ALA A 1 96 ? 13.141 1.315 -13.484 1.00 79.88 96 ALA A C 1
ATOM 736 O O . ALA A 1 96 ? 13.788 1.625 -14.485 1.00 79.88 96 ALA A O 1
ATOM 737 N N . ASP A 1 97 ? 13.663 0.581 -12.501 1.00 81.44 97 ASP A N 1
ATOM 738 C CA . ASP A 1 97 ? 15.036 0.087 -12.528 1.00 81.44 97 ASP A CA 1
ATOM 739 C C . ASP A 1 97 ? 15.250 -0.792 -13.766 1.00 81.44 97 ASP A C 1
ATOM 741 O O . ASP A 1 97 ? 14.379 -1.573 -14.168 1.00 81.44 97 ASP A O 1
ATOM 745 N N . ASP A 1 98 ? 16.412 -0.630 -14.398 1.00 83.50 98 ASP A N 1
ATOM 746 C CA . ASP A 1 98 ? 16.792 -1.297 -15.646 1.00 83.50 98 ASP A CA 1
ATOM 747 C C . ASP A 1 98 ? 15.847 -1.049 -16.840 1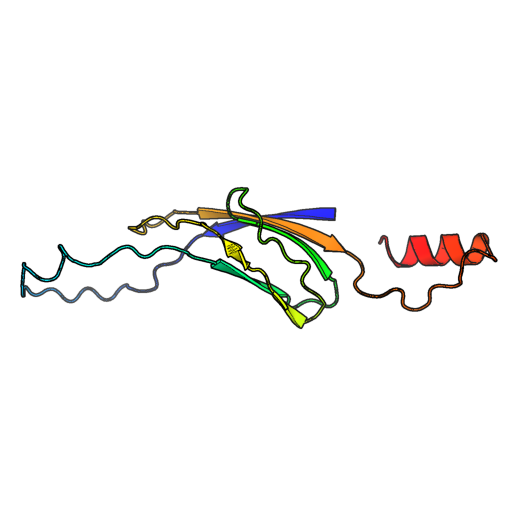.00 83.50 98 ASP A C 1
ATOM 749 O O . ASP A 1 98 ? 15.872 -1.823 -17.801 1.00 83.50 98 ASP A O 1
ATOM 753 N N . PHE A 1 99 ? 15.003 -0.007 -16.818 1.00 89.06 99 PHE A N 1
ATOM 754 C CA . PHE A 1 99 ? 14.106 0.289 -17.937 1.00 89.06 99 PHE A CA 1
ATOM 755 C C . PHE A 1 99 ? 14.913 0.589 -19.218 1.00 89.06 99 PHE A C 1
ATOM 757 O O . PHE A 1 99 ? 15.618 1.598 -19.281 1.00 89.06 99 PHE A O 1
ATOM 764 N N . PRO A 1 100 ? 14.804 -0.239 -20.279 1.00 92.19 100 PRO A N 1
ATOM 765 C CA . PRO A 1 100 ? 15.671 -0.131 -21.455 1.00 92.19 100 PRO A CA 1
ATOM 766 C C . PRO A 1 100 ? 15.231 0.965 -22.441 1.00 92.19 100 PRO A C 1
ATOM 768 O O . PRO A 1 100 ? 15.788 1.074 -23.535 1.00 92.19 100 PRO A O 1
ATOM 771 N N . GLY A 1 101 ? 14.206 1.751 -22.095 1.00 91.00 101 GLY A N 1
ATOM 772 C CA . GLY A 1 101 ? 13.507 2.612 -23.040 1.00 91.00 101 GLY A CA 1
ATOM 773 C C . GLY A 1 101 ? 12.606 1.822 -23.995 1.00 91.00 101 GLY A C 1
ATOM 774 O O . GLY A 1 101 ? 12.521 0.594 -23.960 1.00 91.00 101 GLY A O 1
ATOM 775 N N . PHE A 1 102 ? 11.917 2.542 -24.879 1.00 93.25 102 PHE A N 1
ATOM 776 C CA . PHE A 1 102 ? 10.977 1.946 -25.838 1.00 93.25 102 PHE A CA 1
ATOM 777 C C . PHE A 1 102 ? 11.607 1.599 -27.200 1.00 93.25 102 PHE A C 1
ATOM 779 O O . PHE A 1 102 ? 10.938 1.014 -28.047 1.00 93.25 102 PHE A O 1
ATOM 786 N N . GLY A 1 103 ? 12.875 1.963 -27.430 1.00 94.75 103 GLY A N 1
ATOM 787 C CA . GLY A 1 103 ? 13.531 1.841 -28.740 1.00 94.75 103 GLY A CA 1
ATOM 788 C C . GLY A 1 103 ? 13.899 0.411 -29.154 1.00 94.75 103 GLY A C 1
ATOM 789 O O . GLY A 1 103 ? 14.011 0.130 -30.343 1.00 94.75 103 GLY A O 1
ATOM 790 N N . ASP A 1 104 ? 14.053 -0.504 -28.194 1.00 95.75 104 ASP A N 1
ATOM 791 C CA . ASP A 1 104 ? 14.416 -1.906 -28.429 1.00 95.75 104 ASP A CA 1
ATOM 792 C C . ASP A 1 104 ? 13.298 -2.814 -27.898 1.00 95.75 104 ASP A C 1
ATOM 794 O O . ASP A 1 104 ? 13.213 -3.108 -26.703 1.00 95.75 104 ASP A O 1
ATOM 798 N N . ARG A 1 105 ? 12.395 -3.231 -28.798 1.00 94.19 105 ARG A N 1
ATOM 799 C CA . ARG A 1 105 ? 11.211 -4.029 -28.444 1.00 94.19 105 ARG A CA 1
ATOM 800 C C . ARG A 1 105 ? 11.569 -5.364 -27.771 1.00 94.19 105 ARG A C 1
ATOM 802 O O . ARG A 1 105 ? 10.924 -5.681 -26.771 1.00 94.19 105 ARG A O 1
ATOM 809 N N . PRO A 1 106 ? 12.555 -6.149 -28.250 1.00 96.56 106 PRO A N 1
ATOM 810 C CA . PRO A 1 106 ? 13.016 -7.340 -27.538 1.00 96.56 106 PRO A CA 1
ATOM 811 C C . PRO A 1 106 ? 13.455 -7.067 -26.094 1.0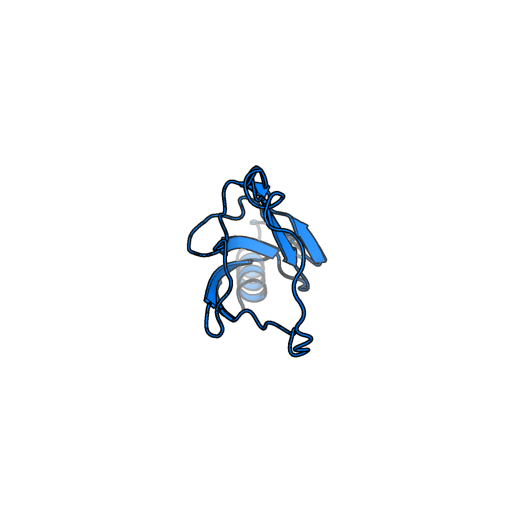0 96.56 106 PRO A C 1
ATOM 813 O O . PRO A 1 106 ? 12.992 -7.757 -25.184 1.00 96.56 106 PRO A O 1
ATOM 816 N N . LYS A 1 107 ? 14.290 -6.044 -25.857 1.00 94.75 107 LYS A N 1
ATOM 817 C CA . LYS A 1 107 ? 14.728 -5.693 -24.493 1.00 94.75 107 LYS A CA 1
ATOM 818 C C . LYS A 1 107 ? 13.577 -5.200 -23.628 1.00 94.75 107 LYS A C 1
ATOM 820 O O . LYS A 1 107 ? 13.472 -5.611 -22.476 1.00 94.75 107 LYS A O 1
ATOM 825 N N . TYR A 1 108 ? 12.687 -4.385 -24.187 1.00 93.00 108 TYR A N 1
ATOM 826 C CA . TYR A 1 108 ? 11.479 -3.928 -23.506 1.00 93.00 108 TYR A CA 1
ATOM 827 C C . TYR A 1 108 ? 10.609 -5.106 -23.046 1.00 93.00 108 TYR A C 1
ATOM 829 O O . TYR A 1 108 ? 10.237 -5.178 -21.879 1.00 93.00 108 TYR A O 1
ATOM 837 N N . LEU A 1 109 ? 10.333 -6.074 -23.927 1.00 93.50 109 LEU A N 1
ATOM 838 C CA . LEU A 1 109 ? 9.528 -7.252 -23.586 1.00 93.50 109 LEU A CA 1
ATOM 839 C C . LEU A 1 109 ? 10.200 -8.136 -22.526 1.00 93.50 109 LEU A C 1
ATOM 841 O O . LEU A 1 109 ? 9.520 -8.650 -21.637 1.00 93.50 109 LEU A O 1
ATOM 845 N N . ALA A 1 110 ? 11.525 -8.296 -22.594 1.00 93.00 110 ALA A N 1
ATOM 846 C CA . ALA A 1 110 ? 12.286 -9.023 -21.581 1.00 93.00 110 ALA A CA 1
ATOM 847 C C . ALA A 1 110 ? 12.207 -8.335 -20.208 1.00 93.00 110 ALA A C 1
ATOM 849 O O . ALA A 1 110 ? 11.982 -9.003 -19.198 1.00 93.00 110 ALA A O 1
ATOM 850 N N . TRP A 1 111 ? 12.323 -7.006 -20.179 1.00 90.44 111 TRP A N 1
ATOM 851 C CA . TRP A 1 111 ? 12.160 -6.212 -18.964 1.00 90.44 111 TRP A CA 1
ATOM 852 C C . TRP A 1 111 ? 10.738 -6.316 -18.401 1.00 90.44 111 TRP A C 1
ATOM 854 O O . TRP A 1 111 ? 10.588 -6.646 -17.229 1.00 90.44 111 TRP A O 1
ATOM 864 N N . VAL A 1 112 ? 9.694 -6.165 -19.231 1.00 88.25 112 VAL A N 1
ATOM 865 C CA . VAL A 1 112 ? 8.290 -6.344 -18.805 1.00 88.25 112 VAL A CA 1
ATOM 866 C C . VAL A 1 112 ? 8.087 -7.721 -18.172 1.00 88.25 112 VAL A C 1
ATOM 868 O O . VAL A 1 112 ? 7.485 -7.828 -17.108 1.00 88.25 112 VAL A O 1
ATOM 871 N N . LYS A 1 113 ? 8.625 -8.782 -18.783 1.00 88.50 113 LYS A N 1
ATOM 872 C CA . LYS A 1 113 ? 8.536 -10.137 -18.227 1.00 88.50 113 LYS A CA 1
ATOM 873 C C . LYS A 1 113 ? 9.238 -10.255 -16.869 1.00 88.50 113 LYS A C 1
ATOM 875 O O . LYS A 1 113 ? 8.699 -10.914 -15.988 1.00 88.50 113 LYS A O 1
ATOM 880 N N . LYS A 1 114 ? 10.405 -9.619 -16.699 1.00 84.62 114 LYS A N 1
ATOM 881 C CA . LYS A 1 114 ? 11.167 -9.597 -15.436 1.00 84.62 114 LYS A CA 1
ATOM 882 C C . LYS A 1 114 ? 10.382 -8.932 -14.303 1.00 84.62 114 LYS A C 1
ATOM 884 O O . LYS A 1 114 ? 10.464 -9.403 -13.179 1.00 84.62 114 LYS A O 1
ATOM 889 N N . ILE A 1 115 ? 9.652 -7.852 -14.586 1.00 81.50 115 ILE A N 1
ATOM 890 C CA . ILE A 1 115 ? 8.957 -7.066 -13.552 1.00 81.50 115 ILE A CA 1
ATOM 891 C C . ILE A 1 115 ? 7.507 -7.511 -13.285 1.00 81.50 115 ILE A C 1
ATOM 893 O O . ILE A 1 115 ? 6.907 -7.074 -12.308 1.00 81.50 115 ILE A O 1
ATOM 897 N N . MET A 1 116 ? 6.929 -8.341 -14.160 1.00 68.88 116 MET A N 1
ATOM 898 C CA . MET A 1 116 ? 5.549 -8.848 -14.063 1.00 68.88 116 MET A CA 1
ATOM 899 C C . MET A 1 116 ? 5.467 -10.303 -13.547 1.00 68.88 116 MET A C 1
ATOM 901 O O . MET A 1 116 ? 4.422 -10.936 -13.702 1.00 68.88 116 MET A O 1
ATOM 905 N N . HIS A 1 117 ? 6.552 -10.867 -13.006 1.00 57.00 117 HIS A N 1
ATOM 906 C CA . HIS A 1 117 ? 6.624 -12.204 -12.382 1.00 57.00 117 HIS A CA 1
ATOM 907 C C . HIS A 1 117 ? 7.053 -12.085 -10.918 1.00 57.00 117 HIS A C 1
ATOM 909 O O . HIS A 1 117 ? 6.640 -12.964 -10.129 1.00 57.00 117 HIS A O 1
#

Secondary structure (DSSP, 8-state):
-EEEEEEE--------------SSSGGG------EEEEEE--SSSEEEEEEETTEE--S-B-TT-EEEEEEEE---SS--TT-EEEEEEEEE--S-TT---SS-HHHHHHHHHHH--

Foldseek 3Di:
DKDKDKDFDDDPPPDDDDDDDDDDPPPPPPPPPFDWDKDFAQAQWKFCWKDKQNQTQPDIAHHRGMGGGRTDDDDDPDDDGPDIIMMMIDTAHRDCPPVPDPPDVVSNVVSVVVRVD

Sequence (117 aa):
MMNNKMCTFFDHSKHRLTLLGTLVGVLLAQSAQASTLEAINHTHWAINRFSVDGRSGLDIIGPYQGGGGGCCYIAPSRWEPGMTVRVDWERGVAYADDFPGFGDRPKYLAWVKKIMH